Protein AF-A0A831TD73-F1 (afdb_monomer_lite)

Radius of gyration: 19.88 Å; chains: 1; bounding box: 50×30×45 Å

Secondary structure (DSSP, 8-state):
--HHHH-TTSTTTTTS-TT--HHHHHHHHTS-HHHHTSPPTTS-TT------SSHHHHHHHHHHHHHHHHHHHHHTT--EEEEE-SSS-HHHHHHHHHHHHTT---TTEEEEES---B-TT-PBPPTTSTT-HHHHHIIIIIHHH--

Foldseek 3Di:
DDCVVPCVPDPCVVVDDPPDPVVVVVVVVPDDPVVVQDDDPPDDPPDGDDDDPDVLSVLQVLLVVLLVQQVVCVVVVAAEEEAAELPPQSNQQNVLVSCVVVVHDNPSYHYDYNDWDDDPVRDGDDCPDPRTSNVSCCVRHVVSNPD

pLDDT: mean 94.42, std 3.85, range [71.25, 98.69]

Sequence (147 aa):
MNLMSTIRGSMLEGFFPAGWDLARIDALASRPPGDLLKREAWWHAEFEPIPCANVADFDTYMGHEIARAVQRTRAAGKPLVLILPVGPMGMYRWAVYFIKEWGLDCRHVHGFNMDEWSDAEGRTLPPTDSGAFQYAMEQAFYGPLGE

Structure (mmCIF, N/CA/C/O backbone):
data_AF-A0A831TD73-F1
#
_entry.id   AF-A0A831TD73-F1
#
loop_
_atom_site.group_PDB
_atom_site.id
_atom_site.type_symbol
_atom_site.label_atom_id
_atom_site.label_alt_id
_atom_site.label_comp_id
_atom_site.label_asym_id
_atom_site.label_entity_id
_atom_site.label_seq_id
_atom_site.pdbx_PDB_ins_code
_atom_site.Cartn_x
_atom_site.Cartn_y
_atom_site.Cartn_z
_atom_site.occupancy
_atom_site.B_iso_or_equiv
_atom_site.auth_seq_id
_atom_site.auth_comp_id
_atom_site.auth_asym_id
_atom_site.auth_atom_id
_atom_site.pdbx_PDB_model_num
ATOM 1 N N . MET A 1 1 ? 15.372 2.642 -26.462 1.00 79.06 1 MET A N 1
ATOM 2 C CA . MET A 1 1 ? 16.463 2.230 -25.556 1.00 79.06 1 MET A CA 1
ATOM 3 C C . MET A 1 1 ? 15.810 1.527 -24.381 1.00 79.06 1 MET A C 1
ATOM 5 O O . MET A 1 1 ? 14.879 2.095 -23.829 1.00 79.06 1 MET A O 1
ATOM 9 N N . ASN A 1 2 ? 16.210 0.297 -24.069 1.00 87.06 2 ASN A N 1
ATOM 10 C CA . ASN A 1 2 ? 15.717 -0.476 -22.921 1.00 87.06 2 ASN A CA 1
ATOM 11 C C . ASN A 1 2 ? 16.891 -1.111 -22.162 1.00 87.06 2 ASN A C 1
ATOM 13 O O . ASN A 1 2 ? 18.021 -1.093 -22.662 1.00 87.06 2 ASN A O 1
ATOM 17 N N . LEU A 1 3 ? 16.608 -1.698 -20.994 1.00 87.94 3 LEU A N 1
ATOM 18 C CA . LEU A 1 3 ? 17.607 -2.357 -20.146 1.00 87.94 3 LEU A CA 1
ATOM 19 C C . LEU A 1 3 ? 18.467 -3.345 -20.947 1.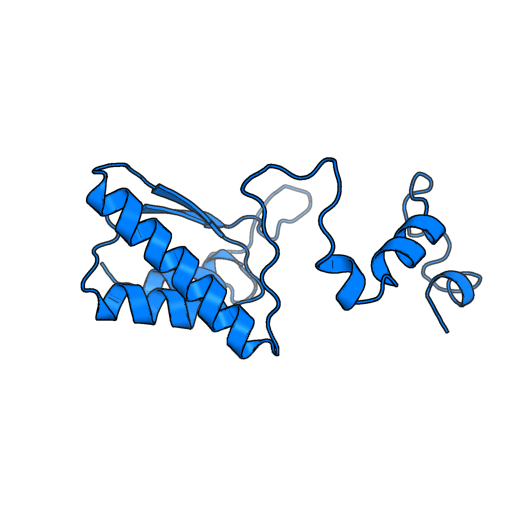00 87.94 3 LEU A C 1
ATOM 21 O O . LEU A 1 3 ? 19.693 -3.315 -20.858 1.00 87.94 3 LEU A O 1
ATOM 25 N N . MET A 1 4 ? 17.831 -4.166 -21.789 1.00 90.19 4 MET A N 1
ATOM 26 C CA . MET A 1 4 ? 18.511 -5.191 -22.588 1.00 90.19 4 MET A CA 1
ATOM 27 C C . MET A 1 4 ? 19.546 -4.606 -23.554 1.00 90.19 4 MET A C 1
ATOM 29 O O . MET A 1 4 ? 20.614 -5.184 -23.743 1.00 90.19 4 MET A O 1
ATOM 33 N N . SER A 1 5 ? 19.256 -3.443 -24.142 1.00 91.62 5 SER A N 1
ATOM 34 C CA . SER A 1 5 ? 20.169 -2.756 -25.062 1.00 91.62 5 SER A CA 1
ATOM 35 C C . SER A 1 5 ? 21.316 -2.008 -24.371 1.00 91.62 5 SER A C 1
ATOM 37 O O . SER A 1 5 ? 22.299 -1.688 -25.034 1.00 91.62 5 SER A O 1
ATOM 39 N N . THR A 1 6 ? 21.206 -1.717 -23.070 1.00 92.81 6 THR A N 1
ATOM 40 C CA . THR A 1 6 ? 22.146 -0.839 -22.346 1.00 92.81 6 THR A CA 1
ATOM 41 C C . THR A 1 6 ? 22.941 -1.531 -21.249 1.00 92.81 6 THR A C 1
ATOM 43 O O . THR A 1 6 ? 23.874 -0.935 -20.723 1.00 92.81 6 THR A O 1
ATOM 46 N N . ILE A 1 7 ? 22.578 -2.757 -20.861 1.00 93.12 7 ILE A N 1
ATOM 47 C CA . ILE A 1 7 ? 23.209 -3.432 -19.722 1.00 93.12 7 ILE A CA 1
ATOM 48 C C . ILE A 1 7 ? 24.677 -3.792 -19.982 1.00 93.12 7 ILE A C 1
ATOM 50 O O . ILE A 1 7 ? 25.500 -3.680 -19.074 1.00 93.12 7 ILE A O 1
ATOM 54 N N . ARG A 1 8 ? 25.022 -4.180 -21.215 1.00 92.50 8 ARG A N 1
ATOM 55 C CA . ARG A 1 8 ? 26.396 -4.533 -21.599 1.00 92.50 8 ARG A CA 1
ATOM 56 C C . ARG A 1 8 ? 27.300 -3.301 -21.508 1.00 92.50 8 ARG A C 1
ATOM 58 O O . ARG A 1 8 ? 27.008 -2.280 -22.124 1.00 92.50 8 ARG A O 1
ATOM 65 N N . GLY A 1 9 ? 28.407 -3.416 -20.782 1.00 93.12 9 GLY A N 1
ATOM 66 C CA . GLY A 1 9 ? 29.351 -2.333 -20.513 1.00 93.12 9 GLY A CA 1
ATOM 67 C C . GLY A 1 9 ? 28.900 -1.347 -19.430 1.00 93.12 9 GLY A C 1
ATOM 68 O O . GLY A 1 9 ? 29.598 -0.365 -19.190 1.00 93.12 9 GLY A O 1
ATOM 69 N N . SER A 1 10 ? 27.747 -1.570 -18.786 1.00 94.75 10 SER A N 1
ATOM 70 C CA . SER A 1 10 ? 27.259 -0.729 -17.685 1.00 94.75 10 SER A CA 1
ATOM 71 C C . SER A 1 10 ? 27.741 -1.233 -16.321 1.00 94.75 10 SER A C 1
ATOM 73 O O . SER A 1 10 ? 28.147 -2.382 -16.178 1.00 94.75 10 SER A O 1
ATOM 75 N N . MET A 1 11 ? 27.599 -0.410 -15.276 1.00 93.81 11 MET A N 1
ATOM 76 C CA . MET A 1 11 ? 27.838 -0.840 -13.886 1.00 93.81 11 MET A CA 1
ATOM 77 C C . MET A 1 11 ? 26.875 -1.939 -13.405 1.00 93.81 11 MET A C 1
ATOM 79 O O . MET A 1 11 ? 27.111 -2.538 -12.360 1.00 93.81 11 MET A O 1
ATOM 83 N N . LEU A 1 12 ? 25.786 -2.187 -14.139 1.00 92.56 12 LEU A N 1
ATOM 84 C CA . LEU A 1 12 ? 24.824 -3.247 -13.843 1.00 92.56 12 LEU A CA 1
ATOM 85 C C . LEU A 1 12 ? 25.157 -4.563 -14.565 1.00 92.56 12 LEU A C 1
ATOM 87 O O . LEU A 1 12 ? 24.449 -5.554 -14.379 1.00 92.56 12 LEU A O 1
ATOM 91 N N . GLU A 1 13 ? 26.207 -4.605 -15.394 1.00 92.81 13 GLU A N 1
ATOM 92 C CA . GLU A 1 13 ? 26.648 -5.850 -16.023 1.00 92.81 13 GLU A CA 1
ATOM 93 C C . GLU A 1 13 ? 27.093 -6.849 -14.943 1.00 92.81 13 GLU A C 1
ATOM 95 O O . GLU A 1 13 ? 28.011 -6.588 -14.171 1.00 92.81 13 GLU A O 1
ATOM 100 N N . GLY A 1 14 ? 26.399 -7.987 -14.850 1.00 91.56 14 GLY A N 1
ATOM 101 C CA . GLY A 1 14 ? 26.635 -8.994 -13.809 1.00 91.56 14 GLY A CA 1
ATOM 102 C C . GLY A 1 14 ? 26.020 -8.682 -12.437 1.00 91.56 14 GLY A C 1
ATOM 103 O O . GLY A 1 14 ? 26.201 -9.474 -11.518 1.00 91.56 14 GLY A O 1
ATOM 104 N N . PHE A 1 15 ? 25.278 -7.576 -12.289 1.00 93.50 15 PHE A N 1
ATOM 105 C CA . PHE A 1 15 ? 24.592 -7.234 -11.035 1.00 93.50 15 PHE A CA 1
ATOM 106 C C . PHE A 1 15 ? 23.365 -8.119 -10.771 1.00 93.50 15 PHE A C 1
ATOM 108 O O . PHE A 1 15 ? 23.140 -8.560 -9.645 1.00 93.50 15 PHE A O 1
ATOM 115 N N . PHE A 1 16 ? 22.553 -8.373 -11.801 1.00 91.94 16 PHE A N 1
ATOM 116 C CA . PHE A 1 16 ? 21.328 -9.159 -11.647 1.00 91.94 16 PHE A CA 1
ATOM 117 C C . PHE A 1 16 ? 21.636 -10.652 -11.453 1.00 91.94 16 PHE A C 1
ATOM 119 O O . PHE A 1 16 ? 22.581 -11.163 -12.062 1.00 91.94 16 PHE A O 1
ATOM 126 N N . PRO A 1 17 ? 20.824 -11.382 -10.663 1.00 94.44 17 PRO A N 1
ATOM 127 C CA . PRO A 1 17 ? 21.013 -12.814 -10.466 1.00 94.44 17 PRO A CA 1
ATOM 128 C C . PRO A 1 17 ? 21.051 -13.579 -11.793 1.00 94.44 17 PRO A C 1
ATOM 130 O O . PRO A 1 17 ? 20.164 -13.428 -12.630 1.00 94.44 17 PRO A O 1
ATOM 133 N N . ALA A 1 18 ? 22.033 -14.469 -11.957 1.00 90.62 18 ALA A N 1
ATOM 134 C CA . ALA A 1 18 ? 22.224 -15.228 -13.199 1.00 90.62 18 ALA A CA 1
ATOM 135 C C . ALA A 1 18 ? 21.017 -16.106 -13.593 1.00 90.62 18 ALA A C 1
ATOM 137 O O . ALA A 1 18 ? 20.860 -16.450 -14.759 1.00 90.62 18 ALA A O 1
ATOM 138 N N . GLY A 1 19 ? 20.161 -16.470 -12.630 1.00 94.50 19 GLY A N 1
ATOM 139 C CA . GLY A 1 19 ? 18.932 -17.231 -12.878 1.00 94.50 19 GLY A CA 1
ATOM 140 C C . GLY A 1 19 ? 17.759 -16.401 -13.411 1.00 94.50 19 GLY A C 1
ATOM 141 O O . GLY A 1 19 ? 16.701 -16.965 -13.681 1.00 94.50 19 GLY A O 1
ATOM 142 N N . TRP A 1 20 ? 17.896 -15.078 -13.525 1.00 94.25 20 TRP A N 1
ATOM 143 C CA . TRP A 1 20 ? 16.829 -14.214 -14.023 1.00 94.25 20 TRP A CA 1
ATOM 144 C C . TRP A 1 20 ? 16.843 -14.131 -15.547 1.00 94.25 20 TRP A C 1
ATOM 146 O O . TRP A 1 20 ? 17.837 -13.754 -16.165 1.00 94.25 20 TRP A O 1
ATOM 156 N N . ASP A 1 21 ? 15.691 -14.402 -16.153 1.00 95.00 21 ASP A N 1
ATOM 157 C CA . ASP A 1 21 ? 15.460 -14.153 -17.573 1.00 95.00 21 ASP A CA 1
ATOM 158 C C . ASP A 1 21 ? 15.035 -12.691 -17.776 1.00 95.00 21 ASP A C 1
ATOM 160 O O . ASP A 1 21 ? 13.848 -12.351 -17.780 1.00 95.00 21 ASP A O 1
ATOM 164 N N . LEU A 1 22 ? 16.029 -11.807 -17.904 1.00 92.81 22 LEU A N 1
ATOM 165 C CA . LEU A 1 22 ? 15.802 -10.369 -18.075 1.00 92.81 22 LEU A CA 1
ATOM 166 C C . LEU A 1 22 ? 15.010 -10.049 -19.351 1.00 92.81 22 LEU A C 1
ATOM 168 O O . LEU A 1 22 ? 14.210 -9.117 -19.347 1.00 92.81 22 LEU A O 1
ATOM 172 N N . ALA A 1 23 ? 15.181 -10.838 -20.417 1.00 92.25 23 ALA A N 1
ATOM 173 C CA . ALA A 1 23 ? 14.439 -10.648 -21.661 1.00 92.25 23 ALA A CA 1
ATOM 174 C C . ALA A 1 23 ? 12.949 -10.963 -21.471 1.00 92.25 23 ALA A C 1
ATOM 176 O O . ALA A 1 23 ? 12.087 -10.221 -21.942 1.00 92.25 23 ALA A O 1
ATOM 177 N N . ARG A 1 24 ? 12.630 -12.033 -20.736 1.00 93.94 24 ARG A N 1
ATOM 178 C CA . ARG A 1 24 ? 11.246 -12.370 -20.386 1.00 93.94 24 ARG A CA 1
ATOM 179 C C . ARG A 1 24 ? 10.614 -11.339 -19.457 1.00 93.94 24 ARG A C 1
ATOM 181 O O . ARG A 1 24 ? 9.442 -11.016 -19.641 1.00 93.94 24 ARG A O 1
ATOM 188 N N . ILE A 1 25 ? 11.359 -10.818 -18.483 1.00 93.00 25 ILE A N 1
ATOM 189 C CA . ILE A 1 25 ? 10.880 -9.744 -17.598 1.00 93.00 25 ILE A CA 1
ATOM 190 C C . ILE A 1 25 ? 10.580 -8.476 -18.413 1.00 93.00 25 ILE A C 1
ATOM 192 O O . ILE A 1 25 ? 9.491 -7.924 -18.275 1.00 93.00 25 ILE A O 1
ATOM 196 N N . ASP A 1 26 ? 11.488 -8.060 -19.305 1.00 91.62 26 ASP A N 1
ATOM 197 C CA . ASP A 1 26 ? 11.299 -6.901 -20.197 1.00 91.62 26 ASP A CA 1
ATOM 198 C C . ASP A 1 26 ? 10.059 -7.078 -21.088 1.00 91.62 26 ASP A C 1
ATOM 200 O O . ASP A 1 26 ? 9.237 -6.167 -21.203 1.00 91.62 26 ASP A O 1
ATOM 204 N N . ALA A 1 27 ? 9.854 -8.278 -21.642 1.00 91.56 27 ALA A N 1
ATOM 205 C CA . ALA A 1 27 ? 8.674 -8.598 -22.443 1.00 91.56 27 ALA A CA 1
ATOM 206 C C . ALA A 1 27 ? 7.362 -8.522 -21.640 1.00 91.56 27 ALA A C 1
ATOM 208 O O . ALA A 1 27 ? 6.353 -8.040 -22.156 1.00 91.56 27 ALA A O 1
ATOM 209 N N . LEU A 1 28 ? 7.360 -8.972 -20.378 1.00 89.88 28 LEU A N 1
ATOM 210 C CA . LEU A 1 28 ? 6.194 -8.873 -19.494 1.00 89.88 28 LEU A CA 1
ATOM 211 C C . LEU A 1 28 ? 5.893 -7.420 -19.112 1.00 89.88 28 LEU A C 1
ATOM 213 O O . LEU A 1 28 ? 4.738 -7.001 -19.184 1.00 89.88 28 LEU A O 1
ATOM 217 N N . ALA A 1 29 ? 6.923 -6.653 -18.750 1.00 89.94 29 ALA A N 1
ATOM 218 C CA . ALA A 1 29 ? 6.799 -5.242 -18.387 1.00 89.94 29 ALA A CA 1
ATOM 219 C C . ALA A 1 29 ? 6.385 -4.356 -19.576 1.00 89.94 29 ALA A C 1
ATOM 221 O O . ALA A 1 29 ? 5.771 -3.311 -19.380 1.00 89.94 29 ALA A O 1
ATOM 222 N N . SER A 1 30 ? 6.679 -4.789 -20.805 1.00 90.12 30 SER A N 1
ATOM 223 C CA . SER A 1 30 ? 6.347 -4.071 -22.041 1.00 90.12 30 SER A CA 1
ATOM 224 C C . SER A 1 30 ? 4.961 -4.407 -22.609 1.00 90.12 30 SER A C 1
ATOM 226 O O . SER A 1 30 ? 4.628 -3.947 -23.705 1.00 90.12 30 SER A O 1
ATOM 228 N N . ARG A 1 31 ? 4.141 -5.214 -21.916 1.00 90.25 31 ARG A N 1
ATOM 229 C CA . ARG A 1 31 ? 2.779 -5.532 -22.380 1.00 90.25 31 ARG A CA 1
ATOM 230 C C . ARG A 1 31 ? 1.940 -4.248 -22.493 1.00 90.25 31 ARG A C 1
ATOM 232 O O . ARG A 1 31 ? 1.955 -3.432 -21.570 1.00 90.25 31 ARG A O 1
ATOM 239 N N . PRO A 1 32 ? 1.164 -4.065 -23.580 1.00 90.94 32 PRO A N 1
ATOM 240 C CA . PRO A 1 32 ? 0.252 -2.934 -23.700 1.00 90.94 32 PRO A CA 1
ATOM 241 C C . PRO A 1 32 ? -0.715 -2.876 -22.507 1.00 90.94 32 PRO A C 1
ATOM 243 O O . PRO A 1 32 ? -1.273 -3.915 -22.148 1.00 90.94 32 PRO A O 1
ATOM 246 N N . PRO A 1 33 ? -1.007 -1.694 -21.933 1.00 85.88 33 PRO A N 1
ATOM 247 C CA . PRO A 1 33 ? -1.923 -1.585 -20.795 1.00 85.88 33 PRO A CA 1
ATOM 248 C C . PRO A 1 33 ? -3.295 -2.231 -21.038 1.00 85.88 33 PRO A C 1
ATOM 250 O O . PRO A 1 33 ? -3.849 -2.868 -20.147 1.00 85.88 33 PRO A O 1
ATOM 253 N N . GLY A 1 34 ? -3.820 -2.145 -22.266 1.00 86.00 34 GLY A N 1
ATOM 254 C CA . GLY A 1 34 ? -5.089 -2.782 -22.640 1.00 86.00 34 GLY A CA 1
ATOM 255 C C . GLY A 1 34 ? -5.063 -4.315 -22.593 1.00 86.00 34 GLY A C 1
ATOM 256 O O . GLY A 1 34 ? -6.107 -4.935 -22.407 1.00 86.00 34 GLY A O 1
ATOM 257 N N . ASP A 1 35 ? -3.888 -4.937 -22.710 1.00 90.25 35 ASP A N 1
ATOM 258 C CA . ASP A 1 35 ? -3.736 -6.388 -22.579 1.00 90.25 35 ASP A CA 1
ATOM 259 C C . ASP A 1 35 ? -3.708 -6.843 -21.119 1.00 90.25 35 ASP A C 1
ATOM 261 O O . ASP A 1 35 ? -3.960 -8.016 -20.858 1.00 90.25 35 ASP A O 1
ATOM 265 N N . LEU A 1 36 ? -3.424 -5.942 -20.172 1.00 87.88 36 LEU A N 1
ATOM 266 C CA . LEU A 1 36 ? -3.417 -6.250 -18.737 1.00 87.88 36 LEU A CA 1
ATOM 267 C C . LEU A 1 36 ? -4.830 -6.413 -18.167 1.00 87.88 36 LEU A C 1
ATOM 269 O O . LEU A 1 36 ? -5.001 -7.022 -17.117 1.00 87.88 36 LEU A O 1
ATOM 273 N N . LEU A 1 37 ? -5.843 -5.896 -18.866 1.00 90.75 37 LEU A N 1
ATOM 274 C CA . LEU A 1 37 ? -7.253 -6.065 -18.505 1.00 90.75 37 LEU A CA 1
ATOM 275 C C . LEU A 1 37 ? -7.864 -7.338 -19.102 1.00 90.75 37 LEU A C 1
ATOM 277 O O . LEU A 1 37 ? -8.978 -7.722 -18.747 1.00 90.75 37 LEU A O 1
ATOM 281 N N . LYS A 1 38 ? -7.156 -8.005 -20.023 1.00 92.12 38 LYS A N 1
ATOM 282 C CA . LYS A 1 38 ? -7.625 -9.255 -20.619 1.00 92.12 38 LYS A CA 1
ATOM 283 C C . LYS A 1 38 ? -7.459 -10.375 -19.607 1.00 92.12 38 LYS A C 1
ATOM 285 O O . LYS A 1 38 ? -6.353 -10.671 -19.165 1.00 92.12 38 LYS A O 1
ATOM 290 N N . ARG A 1 39 ? -8.576 -11.017 -19.276 1.00 92.88 39 ARG A N 1
ATOM 291 C CA . ARG A 1 39 ? -8.594 -12.144 -18.353 1.00 92.88 39 ARG A CA 1
ATOM 292 C C . ARG A 1 39 ? -7.787 -13.312 -18.905 1.00 92.88 39 ARG A C 1
ATOM 294 O O . ARG A 1 39 ? -8.057 -13.793 -20.003 1.00 92.88 39 ARG A O 1
ATOM 301 N N . GLU A 1 40 ? -6.861 -13.812 -18.098 1.00 91.69 40 GLU A N 1
ATOM 302 C CA . GLU A 1 40 ? -6.147 -15.044 -18.407 1.00 91.69 40 GLU A CA 1
ATOM 303 C C . GLU A 1 40 ? -6.929 -16.263 -17.891 1.00 91.69 40 GLU A C 1
ATOM 305 O O . GLU A 1 40 ? -7.606 -16.209 -16.860 1.00 91.69 40 GLU A O 1
ATOM 310 N N . ALA A 1 41 ? -6.812 -17.397 -18.587 1.00 94.69 41 ALA A N 1
ATOM 311 C CA . ALA A 1 41 ? -7.563 -18.618 -18.270 1.00 94.69 41 ALA A CA 1
ATOM 312 C C . ALA A 1 41 ? -7.276 -19.187 -16.865 1.00 94.69 41 ALA A C 1
ATOM 314 O O . ALA A 1 41 ? -8.087 -19.929 -16.320 1.00 94.69 41 ALA A O 1
ATOM 315 N N . TRP A 1 42 ? -6.127 -18.840 -16.284 1.00 95.00 42 TRP A N 1
ATOM 316 C CA . TRP A 1 42 ? -5.671 -19.300 -14.972 1.00 95.00 42 TRP A CA 1
ATOM 317 C C . TRP A 1 42 ? -6.035 -18.348 -13.821 1.00 95.00 42 TRP A C 1
ATOM 319 O O . TRP A 1 42 ? -5.726 -18.647 -12.669 1.00 95.00 42 TRP A O 1
ATOM 329 N N . TRP A 1 43 ? -6.672 -17.203 -14.093 1.00 95.12 43 TRP A N 1
ATOM 330 C CA . TRP A 1 43 ? -7.081 -16.270 -13.039 1.00 95.12 43 TRP A CA 1
ATOM 331 C C . TRP A 1 43 ? -8.187 -16.857 -12.163 1.00 95.12 43 TRP A C 1
ATOM 333 O O . TRP A 1 43 ? -9.106 -17.518 -12.654 1.00 95.12 43 TRP A O 1
ATOM 343 N N . HIS A 1 44 ? -8.147 -16.541 -10.866 1.00 96.81 44 HIS A N 1
ATOM 344 C CA . HIS A 1 44 ? -9.240 -16.847 -9.944 1.00 96.81 44 HIS A CA 1
ATOM 345 C C . HIS A 1 44 ? -10.546 -16.204 -10.429 1.00 96.81 44 HIS A C 1
ATOM 347 O O . HIS A 1 44 ? -10.518 -15.085 -10.946 1.00 96.81 44 HIS A O 1
ATOM 353 N N . ALA A 1 45 ? -11.687 -16.891 -10.293 1.00 95.31 45 ALA A N 1
ATOM 354 C CA . ALA A 1 45 ? -12.983 -16.437 -10.821 1.00 95.31 45 ALA A CA 1
ATOM 355 C C . ALA A 1 45 ? -13.346 -15.012 -10.369 1.00 95.31 45 ALA A C 1
ATOM 357 O O . ALA A 1 45 ? -13.840 -14.223 -11.165 1.00 95.31 45 ALA A O 1
ATOM 358 N N . GLU A 1 46 ? -13.011 -14.680 -9.123 1.00 93.38 46 GLU A N 1
ATOM 359 C CA . GLU A 1 46 ? -13.297 -13.382 -8.497 1.00 93.38 46 GLU A CA 1
ATOM 360 C C . GLU A 1 46 ? -12.176 -12.345 -8.668 1.00 93.38 46 GLU A C 1
ATOM 362 O O . GLU A 1 46 ? -12.279 -11.238 -8.154 1.00 93.38 46 GLU A O 1
ATOM 367 N N . PHE A 1 47 ? -11.078 -12.690 -9.346 1.00 94.25 47 PHE A N 1
ATOM 368 C CA . PHE A 1 47 ? -10.019 -11.724 -9.619 1.00 94.25 47 PHE A CA 1
ATOM 369 C C . PHE A 1 47 ? -10.401 -10.839 -10.807 1.00 94.25 47 PHE A C 1
ATOM 371 O O . PHE A 1 47 ? -10.625 -11.343 -11.915 1.00 94.25 47 PHE A O 1
ATOM 378 N N . GLU A 1 48 ? -10.415 -9.529 -10.571 1.00 91.19 48 GLU A N 1
ATOM 379 C CA . GLU A 1 48 ? -10.699 -8.498 -11.563 1.00 91.19 48 GLU A CA 1
ATOM 380 C C . GLU A 1 48 ? -9.711 -7.327 -11.408 1.00 91.19 48 GLU A C 1
ATOM 382 O O . GLU A 1 48 ? -9.614 -6.747 -10.323 1.00 91.19 48 GLU A O 1
ATOM 387 N N . PRO A 1 49 ? -8.959 -6.963 -12.462 1.00 92.06 49 PRO A N 1
ATOM 388 C CA . PRO A 1 49 ? -8.120 -5.774 -12.440 1.00 92.06 49 PRO A CA 1
ATOM 389 C C . PRO A 1 49 ? -8.970 -4.512 -12.624 1.00 92.06 49 PRO A C 1
ATOM 391 O O . PRO A 1 49 ? -9.719 -4.394 -13.593 1.00 92.06 49 PRO A O 1
ATOM 394 N N . ILE A 1 50 ? -8.798 -3.533 -11.734 1.00 91.75 50 ILE A N 1
ATOM 395 C CA . ILE A 1 50 ? -9.478 -2.235 -11.819 1.00 91.75 50 ILE A CA 1
ATOM 396 C C . ILE A 1 50 ? -8.490 -1.189 -12.360 1.00 91.75 50 ILE A C 1
ATOM 398 O O . ILE A 1 50 ? -7.536 -0.835 -11.659 1.00 91.75 50 ILE A O 1
ATOM 402 N N . PRO A 1 51 ? -8.675 -0.679 -13.593 1.00 91.69 51 PRO A N 1
ATOM 403 C CA . PRO A 1 51 ? -7.813 0.363 -14.134 1.00 91.69 51 PRO A CA 1
ATOM 404 C C . PRO A 1 51 ? -8.068 1.700 -13.431 1.00 91.69 51 PRO A C 1
ATOM 406 O O . PRO A 1 51 ? -9.209 2.119 -13.251 1.00 91.69 51 PRO A O 1
ATOM 409 N N . CYS A 1 52 ? -6.987 2.395 -13.088 1.00 93.56 52 CYS A N 1
ATOM 410 C CA . CYS A 1 52 ? -7.021 3.751 -12.544 1.00 93.56 52 CYS A CA 1
ATOM 411 C C . CYS A 1 52 ? -6.486 4.715 -13.608 1.00 93.56 52 CYS A C 1
ATOM 413 O O . CYS A 1 52 ? -5.451 4.432 -14.214 1.00 93.56 52 CYS A O 1
ATOM 415 N N . ALA A 1 53 ? -7.164 5.841 -13.857 1.00 93.94 53 ALA A N 1
ATOM 416 C CA . ALA A 1 53 ? -6.722 6.769 -14.902 1.00 93.94 53 ALA A CA 1
ATOM 417 C C . ALA A 1 53 ? -5.463 7.542 -14.484 1.00 93.94 53 ALA A C 1
ATOM 419 O O . ALA A 1 53 ? -4.678 7.971 -15.329 1.00 93.94 53 ALA A O 1
ATOM 420 N N . ASN A 1 54 ? -5.272 7.726 -13.178 1.00 95.19 54 ASN A N 1
ATOM 421 C CA . ASN A 1 54 ? -4.121 8.398 -12.594 1.00 95.19 54 ASN A CA 1
ATOM 422 C C . ASN A 1 54 ? -3.849 7.885 -11.163 1.00 95.19 54 ASN A C 1
ATOM 424 O O . ASN A 1 54 ? -4.608 7.087 -10.612 1.00 95.19 54 ASN A O 1
ATOM 428 N N . VAL A 1 55 ? -2.755 8.356 -10.558 1.00 95.12 55 VAL A N 1
ATOM 429 C CA . VAL A 1 55 ? -2.346 7.965 -9.196 1.00 95.12 55 VAL A CA 1
ATOM 430 C C . VAL A 1 55 ? -3.366 8.393 -8.137 1.00 95.12 55 VAL A C 1
ATOM 432 O O . VAL A 1 55 ? -3.596 7.649 -7.192 1.00 95.12 55 VAL A O 1
ATOM 435 N N . ALA A 1 56 ? -4.027 9.543 -8.301 1.00 96.69 56 ALA A N 1
ATOM 436 C CA . ALA A 1 56 ? -5.032 9.996 -7.343 1.00 96.69 56 ALA A CA 1
ATOM 437 C C . ALA A 1 56 ? -6.279 9.095 -7.348 1.00 96.69 56 ALA A C 1
ATOM 439 O O . ALA A 1 56 ? -6.840 8.836 -6.281 1.00 96.69 56 ALA A O 1
ATOM 440 N N . ASP A 1 57 ? -6.684 8.574 -8.512 1.00 97.00 57 ASP A N 1
ATOM 441 C CA . ASP A 1 57 ? -7.747 7.565 -8.605 1.00 97.00 57 ASP A CA 1
ATOM 442 C C . ASP A 1 57 ? -7.335 6.285 -7.870 1.00 97.00 57 ASP A C 1
ATOM 444 O O . ASP A 1 57 ? -8.095 5.788 -7.042 1.00 97.00 57 ASP A O 1
ATOM 448 N N . PHE A 1 58 ? -6.108 5.800 -8.108 1.00 96.00 58 PHE A N 1
ATOM 449 C CA . PHE A 1 58 ? -5.565 4.627 -7.416 1.00 96.00 58 PHE A CA 1
ATOM 450 C C . PHE A 1 58 ? -5.568 4.813 -5.896 1.00 96.00 58 PHE A C 1
ATOM 452 O O . PHE A 1 58 ? -6.092 3.965 -5.174 1.00 96.00 58 PHE A O 1
ATOM 459 N N . ASP A 1 59 ? -5.043 5.941 -5.412 1.00 97.56 59 ASP A N 1
ATOM 460 C CA . ASP A 1 59 ? -5.008 6.266 -3.988 1.00 97.56 59 ASP A CA 1
ATOM 461 C C . ASP A 1 59 ? -6.424 6.269 -3.391 1.00 97.56 59 ASP A C 1
ATOM 463 O O . ASP A 1 59 ? -6.655 5.756 -2.295 1.00 97.56 59 ASP A O 1
ATOM 467 N N . THR A 1 60 ? -7.394 6.820 -4.119 1.00 97.81 60 THR A N 1
ATOM 468 C CA . THR A 1 60 ? -8.783 6.912 -3.656 1.00 97.81 60 THR A CA 1
ATOM 469 C C . THR A 1 60 ? -9.440 5.537 -3.605 1.00 97.81 60 THR A C 1
ATOM 471 O O . THR A 1 60 ? -10.055 5.189 -2.597 1.00 97.81 60 THR A O 1
ATOM 474 N N . TYR A 1 61 ? -9.297 4.742 -4.667 1.00 97.56 61 TYR A N 1
ATOM 475 C CA . TYR A 1 61 ? -9.917 3.421 -4.779 1.00 97.56 61 TYR A CA 1
ATOM 476 C C . TYR A 1 61 ? -9.312 2.451 -3.767 1.00 97.56 61 TYR A C 1
ATOM 478 O O . TYR A 1 61 ? -10.046 1.782 -3.044 1.00 97.56 61 TYR A O 1
ATOM 486 N N . MET A 1 62 ? -7.985 2.428 -3.636 1.00 97.00 62 MET A N 1
ATOM 487 C CA . MET A 1 62 ? -7.318 1.570 -2.661 1.00 97.00 62 MET A CA 1
ATOM 488 C C . MET A 1 62 ? -7.639 1.990 -1.221 1.00 97.00 62 MET A C 1
ATOM 490 O O . MET A 1 62 ? -7.947 1.143 -0.383 1.00 97.00 62 MET A O 1
ATOM 494 N N . GLY A 1 63 ? -7.647 3.296 -0.929 1.00 97.62 63 GLY A N 1
ATOM 495 C CA . GLY A 1 63 ? -8.049 3.800 0.384 1.00 97.62 63 GLY A CA 1
ATOM 496 C C . GLY A 1 63 ? -9.497 3.441 0.735 1.00 97.62 63 GLY A C 1
ATOM 497 O O . GLY A 1 63 ? -9.777 3.033 1.866 1.00 97.62 63 GLY A O 1
ATOM 498 N N . HIS A 1 64 ? -10.407 3.523 -0.242 1.00 98.19 64 HIS A N 1
ATOM 499 C CA . HIS A 1 64 ? -11.782 3.048 -0.101 1.00 98.19 64 HIS A CA 1
ATOM 500 C C . HIS A 1 64 ? -11.837 1.547 0.211 1.00 98.19 64 HIS A C 1
ATOM 502 O O . HIS A 1 64 ? -12.528 1.160 1.150 1.00 98.19 64 HIS A O 1
ATOM 508 N N . GLU A 1 65 ? -11.102 0.700 -0.514 1.00 97.31 65 GLU A N 1
ATOM 509 C CA . GLU A 1 65 ? -11.122 -0.749 -0.276 1.00 97.31 65 GLU A CA 1
ATOM 510 C C . GLU A 1 65 ? -10.552 -1.136 1.096 1.00 97.31 65 GLU A C 1
ATOM 512 O O . GLU A 1 65 ? -11.123 -2.002 1.765 1.00 97.31 65 GLU A O 1
ATOM 517 N N . ILE A 1 66 ? -9.515 -0.443 1.584 1.00 97.81 66 ILE A N 1
ATOM 518 C CA . ILE A 1 66 ? -9.018 -0.611 2.961 1.00 97.81 66 ILE A CA 1
ATOM 519 C C . ILE A 1 66 ? -10.134 -0.288 3.968 1.00 97.81 66 ILE A C 1
ATOM 521 O O . ILE A 1 66 ? -10.461 -1.114 4.825 1.00 97.81 66 ILE A O 1
ATOM 525 N N . ALA A 1 67 ? -10.770 0.882 3.850 1.00 98.38 67 ALA A N 1
ATOM 526 C CA . ALA A 1 67 ? -11.856 1.285 4.747 1.00 98.38 67 ALA A CA 1
ATOM 527 C C . ALA A 1 67 ? -13.065 0.336 4.658 1.00 98.38 67 ALA A C 1
ATOM 529 O O . ALA A 1 67 ? -13.693 -0.008 5.665 1.00 98.38 67 ALA A O 1
ATOM 530 N N . ARG A 1 68 ? -13.385 -0.145 3.453 1.00 98.31 68 ARG A N 1
ATOM 531 C CA . ARG A 1 68 ? -14.485 -1.077 3.211 1.00 98.31 68 ARG A CA 1
ATOM 532 C C . ARG A 1 68 ? -14.195 -2.450 3.812 1.00 98.31 68 ARG A C 1
ATOM 534 O O . ARG A 1 68 ? -15.119 -3.067 4.345 1.00 98.31 68 ARG A O 1
ATOM 541 N N . ALA A 1 69 ? -12.946 -2.914 3.789 1.00 98.19 69 ALA A N 1
ATOM 542 C CA . ALA A 1 69 ? -12.535 -4.129 4.486 1.00 98.19 69 ALA A CA 1
ATOM 543 C C . ALA A 1 69 ? -12.759 -3.996 6.000 1.00 98.19 69 ALA A C 1
ATOM 545 O O . ALA A 1 69 ? -13.397 -4.870 6.588 1.00 98.19 69 ALA A O 1
ATOM 546 N N . VAL A 1 70 ? -12.342 -2.876 6.607 1.00 98.25 70 VAL A N 1
ATOM 547 C CA . VAL A 1 70 ? -12.592 -2.567 8.031 1.00 98.25 70 VAL A CA 1
ATOM 548 C C . VAL A 1 70 ? -14.089 -2.602 8.349 1.00 98.25 70 VAL A C 1
ATOM 550 O O . VAL A 1 70 ? -14.511 -3.245 9.313 1.00 98.25 70 VAL A O 1
ATOM 553 N N . GLN A 1 71 ? -14.911 -1.961 7.516 1.00 98.38 71 GLN A N 1
ATOM 554 C CA . GLN A 1 71 ? -16.360 -1.908 7.695 1.00 98.38 71 GLN A CA 1
ATOM 555 C C . GLN A 1 71 ? -17.021 -3.290 7.605 1.00 98.38 71 GLN A C 1
ATOM 557 O O . GLN A 1 71 ? -17.855 -3.641 8.442 1.00 98.38 71 GLN A O 1
ATOM 562 N N . ARG A 1 72 ? -16.671 -4.079 6.582 1.00 98.25 72 ARG A N 1
ATOM 563 C CA . ARG A 1 72 ? -17.276 -5.396 6.333 1.00 98.25 72 ARG A CA 1
ATOM 564 C C . ARG A 1 72 ? -16.920 -6.394 7.430 1.00 98.25 72 ARG A C 1
ATOM 566 O O . ARG A 1 72 ? -17.794 -7.139 7.865 1.00 98.25 72 ARG A O 1
ATOM 573 N N . THR A 1 73 ? -15.674 -6.407 7.901 1.00 98.25 73 THR A N 1
ATOM 574 C CA . THR A 1 73 ? -15.254 -7.315 8.983 1.00 98.25 73 THR A CA 1
ATOM 575 C C . THR A 1 73 ? -15.888 -6.946 10.314 1.00 98.25 73 THR A C 1
ATOM 577 O O . THR A 1 73 ? -16.365 -7.838 11.016 1.00 98.25 73 THR A O 1
ATOM 580 N N . ARG A 1 74 ? -16.015 -5.644 10.604 1.00 97.25 74 ARG A N 1
ATOM 581 C CA . ARG A 1 74 ? -16.766 -5.141 11.760 1.00 97.25 74 ARG A CA 1
ATOM 582 C C . ARG A 1 74 ? -18.213 -5.624 11.733 1.00 97.25 74 ARG A C 1
ATOM 584 O O . ARG A 1 74 ? -18.687 -6.196 12.708 1.00 97.25 74 ARG A O 1
ATOM 591 N N . ALA A 1 75 ? -18.904 -5.425 10.608 1.00 97.62 75 ALA A N 1
ATOM 592 C CA . ALA A 1 75 ? -20.292 -5.853 10.436 1.00 97.62 75 ALA A CA 1
ATOM 593 C C . ALA A 1 75 ? -20.453 -7.379 10.558 1.00 97.62 75 ALA A C 1
ATOM 595 O O . ALA A 1 75 ? -21.472 -7.857 11.047 1.00 97.62 75 ALA A O 1
ATOM 596 N N . ALA A 1 76 ? -19.434 -8.140 10.156 1.00 98.06 76 ALA A N 1
ATOM 597 C CA . ALA A 1 76 ? -19.391 -9.589 10.313 1.00 98.06 76 ALA A CA 1
ATOM 598 C C . ALA A 1 76 ? -18.960 -10.058 11.719 1.00 98.06 76 ALA A C 1
ATOM 600 O O . ALA A 1 76 ? -18.914 -11.266 11.949 1.00 98.06 76 ALA A O 1
ATOM 601 N N . GLY A 1 77 ? -18.610 -9.148 12.637 1.00 97.69 77 GLY A N 1
ATOM 602 C CA . GLY A 1 77 ? -18.120 -9.482 13.977 1.00 97.69 77 GLY A CA 1
ATOM 603 C C . GLY A 1 77 ? -16.786 -10.237 13.979 1.00 97.69 77 GLY A C 1
ATOM 604 O O . GLY A 1 77 ? -16.561 -11.070 14.855 1.00 97.69 77 GLY A O 1
ATOM 605 N N . LYS A 1 78 ? -15.921 -10.002 12.983 1.00 98.00 78 LYS A N 1
ATOM 606 C CA . LYS A 1 78 ? -14.638 -10.703 12.818 1.00 98.00 78 LYS A CA 1
ATOM 607 C C . LYS A 1 78 ? -13.449 -9.764 13.035 1.00 98.00 78 LYS A C 1
ATOM 609 O O . LYS A 1 78 ? -13.521 -8.613 12.604 1.00 98.00 78 LYS A O 1
ATOM 614 N N . PRO A 1 79 ? -12.339 -10.250 13.622 1.00 98.06 79 PRO A N 1
ATOM 615 C CA . PRO A 1 79 ? -11.085 -9.509 13.603 1.00 98.06 79 PRO A CA 1
ATOM 616 C C . PRO A 1 79 ? -10.574 -9.364 12.164 1.00 98.06 79 PRO A C 1
ATOM 618 O O . PRO A 1 79 ? -10.839 -10.213 11.306 1.00 98.06 79 PRO A O 1
ATOM 621 N N . LEU A 1 80 ? -9.828 -8.294 11.909 1.00 98.31 80 LEU A N 1
ATOM 622 C CA . LEU A 1 80 ? -9.178 -8.022 10.633 1.00 98.31 80 LEU A CA 1
ATOM 623 C C . LEU A 1 80 ? -7.675 -7.872 10.851 1.00 98.31 80 LEU A C 1
ATOM 625 O O . LEU A 1 80 ? -7.249 -7.095 11.696 1.00 98.31 80 LEU A O 1
ATOM 629 N N . VAL A 1 81 ? -6.881 -8.581 10.054 1.00 98.19 81 VAL A N 1
ATOM 630 C CA . VAL A 1 81 ? -5.433 -8.378 9.967 1.00 98.19 81 VAL A CA 1
ATOM 631 C C . VAL A 1 81 ? -5.125 -7.725 8.625 1.00 98.19 81 VAL A C 1
ATOM 633 O O . VAL A 1 81 ? -5.569 -8.221 7.590 1.00 98.19 81 VAL A O 1
ATOM 636 N N . LEU A 1 82 ? -4.382 -6.621 8.644 1.00 97.00 82 LEU A N 1
ATOM 637 C CA . LEU A 1 82 ? -3.924 -5.910 7.454 1.00 97.00 82 LEU A CA 1
ATOM 638 C C . LEU A 1 82 ? -2.398 -5.936 7.390 1.00 97.00 82 LEU A C 1
ATOM 640 O O . LEU 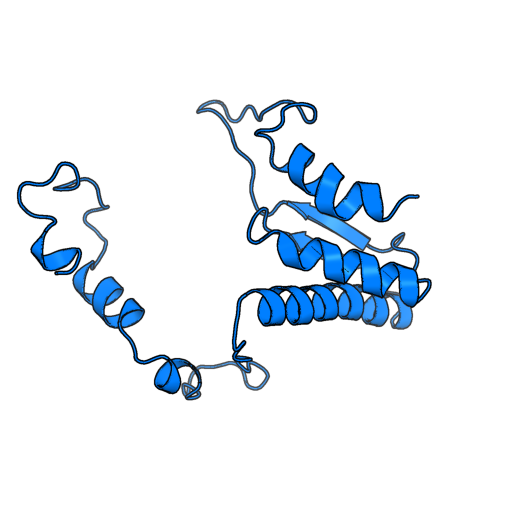A 1 82 ? -1.736 -5.599 8.367 1.00 97.00 82 LEU A O 1
ATOM 644 N N . ILE A 1 83 ? -1.858 -6.300 6.227 1.00 96.94 83 ILE A N 1
ATOM 645 C CA . ILE A 1 83 ? -0.435 -6.162 5.903 1.00 96.94 83 ILE A CA 1
ATOM 646 C C . ILE A 1 83 ? -0.320 -5.017 4.898 1.00 96.94 83 ILE A C 1
ATOM 648 O O . ILE A 1 83 ? -0.868 -5.097 3.799 1.00 96.94 83 ILE A O 1
ATOM 652 N N . LEU A 1 84 ? 0.331 -3.935 5.308 1.00 95.56 84 LEU A N 1
ATOM 653 C CA . LEU A 1 84 ? 0.262 -2.625 4.673 1.00 95.56 84 LEU A CA 1
ATOM 654 C C . LEU A 1 84 ? 1.641 -2.222 4.125 1.00 95.56 84 LEU A C 1
ATOM 656 O O . LEU A 1 84 ? 2.609 -2.210 4.885 1.00 95.56 84 LEU A O 1
ATOM 660 N N . PRO A 1 85 ? 1.771 -1.906 2.824 1.00 94.62 85 PRO A N 1
ATOM 661 C CA . PRO A 1 85 ? 3.046 -1.484 2.255 1.00 94.62 85 PRO A CA 1
ATOM 662 C C . PRO A 1 85 ? 3.335 -0.013 2.574 1.00 94.62 85 PRO A C 1
ATOM 664 O O . PRO A 1 85 ? 2.436 0.832 2.539 1.00 94.62 85 PRO A O 1
ATOM 667 N N . VAL A 1 86 ? 4.598 0.331 2.808 1.00 91.50 86 VAL A N 1
ATOM 668 C CA . VAL A 1 86 ? 5.014 1.732 2.973 1.00 91.50 86 VAL A CA 1
ATOM 669 C C . VAL A 1 86 ? 5.433 2.295 1.616 1.00 91.50 86 VAL A C 1
ATOM 671 O O . VAL A 1 86 ? 6.607 2.456 1.300 1.00 91.50 86 VAL A O 1
ATOM 674 N N . GLY A 1 87 ? 4.426 2.550 0.776 1.00 83.00 87 GLY A N 1
ATOM 675 C CA . GLY A 1 87 ? 4.586 3.056 -0.587 1.00 83.00 87 GLY A CA 1
ATOM 676 C C . GLY A 1 87 ? 3.797 2.228 -1.610 1.00 83.00 87 GLY A C 1
ATOM 677 O O . GLY A 1 87 ? 4.011 1.019 -1.692 1.00 83.00 87 GLY A O 1
ATOM 678 N N . PRO A 1 88 ? 2.915 2.844 -2.422 1.00 85.56 88 PRO A N 1
ATOM 679 C CA . PRO A 1 88 ? 2.512 4.259 -2.422 1.00 85.56 88 PRO A CA 1
ATOM 680 C C . PRO A 1 88 ? 1.717 4.661 -1.162 1.00 85.56 88 PRO A C 1
ATOM 682 O O . PRO A 1 88 ? 0.934 3.883 -0.632 1.00 85.56 88 PRO A O 1
ATOM 685 N N . MET A 1 89 ? 1.916 5.896 -0.680 1.00 94.75 89 MET A N 1
ATOM 686 C CA . MET A 1 89 ? 1.367 6.363 0.610 1.00 94.75 89 MET A CA 1
ATOM 687 C C . MET A 1 89 ? 0.027 7.108 0.503 1.00 94.75 89 MET A C 1
ATOM 689 O O . MET A 1 89 ? -0.662 7.282 1.509 1.00 94.75 89 MET A O 1
ATOM 693 N N . GLY A 1 90 ? -0.356 7.579 -0.688 1.00 96.31 90 GLY A N 1
ATOM 694 C CA . GLY A 1 90 ? -1.518 8.460 -0.860 1.00 96.31 90 GLY A CA 1
ATOM 695 C C . GLY A 1 90 ? -2.849 7.804 -0.481 1.00 96.31 90 GLY A C 1
ATOM 696 O O . GLY A 1 90 ? -3.755 8.482 0.016 1.00 96.31 90 GLY A O 1
ATOM 697 N N . MET A 1 91 ? -2.942 6.478 -0.612 1.00 97.62 91 MET A N 1
ATOM 698 C CA . MET A 1 91 ? -4.117 5.697 -0.221 1.00 97.62 91 MET A CA 1
ATOM 699 C C . MET A 1 91 ? -4.500 5.823 1.258 1.00 97.62 91 MET A C 1
ATOM 701 O O . MET A 1 91 ? -5.686 5.792 1.591 1.00 97.62 91 MET A O 1
ATOM 705 N N . TYR A 1 92 ? -3.531 6.034 2.154 1.00 98.00 92 TYR A N 1
ATOM 706 C CA . TYR A 1 92 ? -3.799 6.110 3.592 1.00 98.00 92 TYR A CA 1
ATOM 707 C C . TYR A 1 92 ? -4.599 7.349 3.976 1.00 98.00 92 TYR A C 1
ATOM 709 O O . TYR A 1 92 ? -5.487 7.263 4.823 1.00 98.00 92 TYR A O 1
ATOM 717 N N . ARG A 1 93 ? -4.383 8.472 3.280 1.00 97.81 93 ARG A N 1
ATOM 718 C CA . ARG A 1 93 ? -5.199 9.681 3.453 1.00 97.81 93 ARG A CA 1
ATOM 719 C C . ARG A 1 93 ? -6.681 9.382 3.219 1.00 97.81 93 ARG A C 1
ATOM 721 O O . ARG A 1 93 ? -7.531 9.828 3.987 1.00 97.81 93 ARG A O 1
ATOM 728 N N . TRP A 1 94 ? -6.987 8.633 2.161 1.00 98.38 94 TRP A N 1
ATOM 729 C CA . TRP A 1 94 ? -8.358 8.275 1.802 1.00 98.38 94 TRP A CA 1
ATOM 730 C C . TRP A 1 94 ? -8.946 7.220 2.734 1.00 98.38 94 TRP A C 1
ATOM 732 O O . TRP A 1 94 ? -10.096 7.361 3.143 1.00 98.38 94 TRP A O 1
ATOM 742 N N . ALA A 1 95 ? -8.158 6.222 3.141 1.00 98.31 95 ALA A N 1
ATOM 743 C CA . ALA A 1 95 ? -8.590 5.250 4.141 1.00 98.31 95 ALA A CA 1
ATOM 744 C C . ALA A 1 95 ? -8.987 5.937 5.460 1.00 98.31 95 ALA A C 1
ATOM 746 O O . ALA A 1 95 ? -10.082 5.699 5.966 1.00 98.31 95 ALA A O 1
ATOM 747 N N . VAL A 1 96 ? -8.151 6.851 5.972 1.00 98.25 96 VAL A N 1
ATOM 748 C CA . VAL A 1 96 ? -8.453 7.653 7.173 1.00 98.25 96 VAL A CA 1
ATOM 749 C C . VAL A 1 96 ? -9.721 8.478 6.976 1.00 98.25 96 VAL A C 1
ATOM 751 O O . VAL A 1 96 ? -10.580 8.487 7.856 1.00 98.25 96 VAL A O 1
ATOM 754 N N . TYR A 1 97 ? -9.853 9.154 5.829 1.00 98.50 97 TYR A N 1
ATOM 755 C CA . TYR A 1 97 ? -11.035 9.957 5.518 1.00 98.50 97 TYR A CA 1
ATOM 756 C C . TYR A 1 97 ? -12.322 9.124 5.593 1.00 98.50 97 TYR A C 1
ATOM 758 O O . TYR A 1 97 ? -13.224 9.482 6.345 1.00 98.50 97 TYR A O 1
ATOM 766 N N . PHE A 1 98 ? -12.392 7.989 4.890 1.00 98.69 98 PHE A N 1
ATOM 767 C CA . PHE A 1 98 ? -13.593 7.147 4.873 1.00 98.69 98 PHE A CA 1
ATOM 768 C C . PHE A 1 98 ? -13.884 6.493 6.226 1.00 98.69 98 PHE A C 1
ATOM 770 O O . PHE A 1 98 ? -15.037 6.461 6.647 1.00 98.69 98 PHE A O 1
ATOM 777 N N . ILE A 1 99 ? -12.859 6.007 6.935 1.00 98.31 99 ILE A N 1
ATOM 778 C CA . ILE A 1 99 ? -13.033 5.408 8.269 1.00 98.31 99 ILE A CA 1
ATOM 779 C C . ILE A 1 99 ? -13.658 6.420 9.236 1.00 98.31 99 ILE A C 1
ATOM 781 O O . ILE A 1 99 ? -14.614 6.083 9.940 1.00 98.31 99 ILE A O 1
ATOM 785 N N . LYS A 1 100 ? -13.165 7.666 9.228 1.00 97.75 100 LYS A N 1
ATOM 786 C CA . LYS A 1 100 ? -13.697 8.746 10.067 1.00 97.75 100 LYS A CA 1
ATOM 787 C C . LYS A 1 100 ? -15.091 9.182 9.646 1.00 97.75 100 LYS A C 1
ATOM 789 O O . LYS A 1 100 ? -15.967 9.276 10.499 1.00 97.75 100 LYS A O 1
ATOM 794 N N . GLU A 1 101 ? -15.300 9.413 8.353 1.00 98.19 101 GLU A N 1
ATOM 795 C CA . GLU A 1 101 ? -16.596 9.830 7.810 1.00 98.19 101 GLU A CA 1
ATOM 796 C C . GLU A 1 101 ? -17.699 8.814 8.138 1.00 98.19 101 GLU A C 1
ATOM 798 O O . GLU A 1 101 ? -18.833 9.177 8.435 1.00 98.19 101 GLU A O 1
ATOM 803 N N . TRP A 1 102 ? -17.366 7.522 8.145 1.00 97.75 102 TRP A N 1
ATOM 804 C CA . TRP A 1 102 ? -18.311 6.452 8.466 1.00 97.75 102 TRP A CA 1
ATOM 805 C C . TRP A 1 102 ? -18.416 6.138 9.964 1.00 97.75 102 TRP A C 1
ATOM 807 O O . TRP A 1 102 ? -19.165 5.230 10.334 1.00 97.75 102 TRP A O 1
ATOM 817 N N . GLY A 1 103 ? -17.679 6.846 10.827 1.00 96.38 103 GLY A N 1
ATOM 818 C CA . GLY A 1 103 ? -17.699 6.642 12.277 1.00 96.38 103 GLY A CA 1
ATOM 819 C C . GLY A 1 103 ? -17.297 5.226 12.702 1.00 96.38 103 GLY A C 1
ATOM 820 O O . GLY A 1 103 ? -17.873 4.670 13.640 1.00 96.38 103 GLY A O 1
ATOM 821 N N . LEU A 1 104 ? -16.360 4.601 11.984 1.00 95.81 104 LEU A N 1
ATOM 822 C CA . LEU A 1 104 ? -15.901 3.248 12.289 1.00 95.81 104 LEU A CA 1
ATOM 823 C C . LEU A 1 104 ? -14.801 3.290 13.350 1.00 95.81 104 LEU A C 1
ATOM 825 O O . LEU A 1 104 ? -13.783 3.944 13.147 1.00 95.81 104 LEU A O 1
ATOM 829 N N . ASP A 1 105 ? -14.963 2.535 14.442 1.00 92.62 105 ASP A N 1
ATOM 830 C CA . ASP A 1 105 ? -13.830 2.238 15.325 1.00 92.62 105 ASP A CA 1
ATOM 831 C C . ASP A 1 105 ? -13.023 1.043 14.791 1.00 92.62 105 ASP A C 1
ATOM 833 O O . ASP A 1 105 ? -13.581 0.094 14.222 1.00 92.62 105 ASP A O 1
ATOM 837 N N . CYS A 1 106 ? -11.703 1.113 14.966 1.00 96.06 106 CYS A N 1
ATOM 838 C CA . CYS A 1 106 ? -10.736 0.152 14.435 1.00 96.06 106 CYS A CA 1
ATOM 839 C C . CYS A 1 106 ? -10.252 -0.860 15.487 1.00 96.06 106 CYS A C 1
ATOM 841 O O . CYS A 1 106 ? -9.237 -1.515 15.274 1.00 96.06 106 CYS A O 1
ATOM 843 N N . ARG A 1 107 ? -10.958 -1.035 16.615 1.00 95.44 107 ARG A N 1
ATOM 844 C CA . ARG A 1 107 ? -10.498 -1.900 17.725 1.00 95.44 107 ARG A CA 1
ATOM 845 C C . ARG A 1 107 ? -10.363 -3.379 17.351 1.00 95.44 107 ARG A C 1
ATOM 847 O O . ARG A 1 107 ? -9.656 -4.116 18.027 1.00 95.44 107 ARG A O 1
ATOM 854 N N . HIS A 1 108 ? -11.054 -3.825 16.301 1.00 96.81 108 HIS A N 1
ATOM 855 C CA . HIS A 1 108 ? -10.965 -5.188 15.761 1.00 96.81 108 HIS A CA 1
ATOM 856 C C . HIS A 1 108 ? -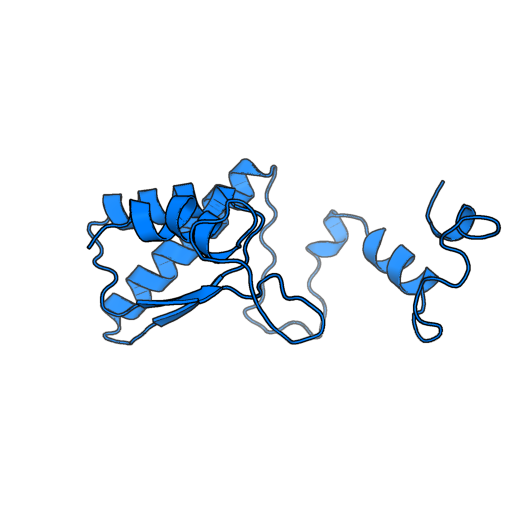9.888 -5.343 14.676 1.00 96.81 108 HIS A C 1
ATOM 858 O O . HIS A 1 108 ? -9.788 -6.418 14.081 1.00 96.81 108 HIS A O 1
ATOM 864 N N . VAL A 1 109 ? -9.132 -4.285 14.371 1.00 97.19 109 VAL A N 1
ATOM 865 C CA . VAL A 1 109 ? -8.146 -4.248 13.288 1.00 97.19 109 VAL A CA 1
ATOM 866 C C . VAL A 1 109 ? -6.733 -4.335 13.862 1.00 97.19 109 VAL A C 1
ATOM 868 O O . VAL A 1 109 ? -6.367 -3.588 14.764 1.00 97.19 109 VAL A O 1
ATOM 871 N N . HIS A 1 110 ? -5.918 -5.217 13.292 1.00 96.81 110 HIS A N 1
ATOM 872 C CA . HIS A 1 110 ? -4.497 -5.363 13.587 1.00 96.81 110 HIS A CA 1
ATOM 873 C C . HIS A 1 110 ? -3.692 -5.067 12.319 1.00 96.81 110 HIS A C 1
ATOM 875 O O . HIS A 1 110 ? -3.841 -5.765 11.315 1.00 96.81 110 HIS A O 1
ATOM 881 N N . GLY A 1 111 ? -2.871 -4.018 12.349 1.00 94.81 111 GLY A N 1
ATOM 882 C CA . GLY A 1 111 ? -2.031 -3.608 11.225 1.00 94.81 111 GLY A CA 1
ATOM 883 C C . GLY A 1 111 ? -0.581 -4.056 11.391 1.00 94.81 111 GLY A C 1
ATOM 884 O O . GLY A 1 111 ? -0.028 -3.973 12.484 1.00 94.81 111 GLY A O 1
ATOM 885 N N . PHE A 1 112 ? 0.028 -4.499 10.295 1.00 94.94 112 PHE A N 1
ATOM 886 C CA . PHE A 1 112 ? 1.452 -4.798 10.177 1.00 94.94 112 PHE A CA 1
ATOM 887 C C . PHE A 1 112 ? 2.004 -4.084 8.950 1.00 94.94 112 PHE A C 1
ATOM 889 O O . PHE A 1 112 ? 1.347 -4.063 7.908 1.00 94.94 112 PHE A O 1
ATOM 896 N N . ASN A 1 113 ? 3.216 -3.546 9.043 1.00 94.19 113 ASN A N 1
ATOM 897 C CA . ASN A 1 113 ? 3.936 -3.128 7.845 1.00 94.19 113 ASN A CA 1
ATOM 898 C C . ASN A 1 113 ? 4.401 -4.376 7.079 1.00 94.19 113 ASN A C 1
ATOM 900 O O . ASN A 1 113 ? 4.747 -5.388 7.691 1.00 94.19 113 ASN A O 1
ATOM 904 N N . MET A 1 114 ? 4.362 -4.323 5.747 1.00 94.62 114 MET A N 1
ATOM 905 C CA . MET A 1 114 ? 4.793 -5.431 4.884 1.00 94.62 114 MET A CA 1
ATOM 906 C C . MET A 1 114 ? 6.297 -5.713 5.008 1.00 94.62 114 MET A C 1
ATOM 908 O O . MET A 1 114 ? 6.719 -6.864 4.912 1.00 94.62 114 MET A O 1
ATOM 912 N N . ASP A 1 115 ? 7.078 -4.665 5.233 1.00 93.56 115 ASP A N 1
ATOM 913 C CA . ASP A 1 115 ? 8.531 -4.658 5.320 1.00 93.56 115 ASP A CA 1
ATOM 914 C C . ASP A 1 115 ? 9.025 -3.540 6.261 1.00 93.56 115 ASP A C 1
ATOM 916 O O . ASP A 1 115 ? 8.236 -2.740 6.772 1.00 93.56 115 ASP A O 1
ATOM 920 N N . GLU A 1 116 ? 10.333 -3.525 6.536 1.00 95.06 116 GLU A N 1
ATOM 921 C CA . GLU A 1 116 ? 11.057 -2.479 7.273 1.00 95.06 116 GLU A CA 1
ATOM 922 C C . GLU A 1 116 ? 12.540 -2.515 6.869 1.00 95.06 116 GLU A C 1
ATOM 924 O O . GLU A 1 116 ? 13.064 -3.571 6.493 1.00 95.06 116 GLU A O 1
ATOM 929 N N . TRP A 1 117 ? 13.231 -1.378 6.961 1.00 92.62 117 TRP A N 1
ATOM 930 C CA . TRP A 1 117 ? 14.679 -1.342 6.777 1.00 92.62 117 TRP A CA 1
ATOM 931 C C . TRP A 1 117 ? 15.396 -2.000 7.950 1.00 92.62 117 TRP A C 1
ATOM 933 O O . TRP A 1 117 ? 15.163 -1.653 9.109 1.00 92.62 117 TRP A O 1
ATOM 943 N N . SER A 1 118 ? 16.344 -2.882 7.643 1.00 95.44 118 SER A N 1
ATOM 944 C CA . SER A 1 118 ? 17.265 -3.424 8.635 1.00 95.44 118 SER A CA 1
ATOM 945 C C . SER A 1 118 ? 18.700 -3.444 8.131 1.00 95.44 118 SER A C 1
ATOM 947 O O . SER A 1 118 ? 18.957 -3.560 6.930 1.00 95.44 118 SER A O 1
ATOM 949 N N . ASP A 1 119 ? 19.646 -3.376 9.062 1.00 94.62 119 ASP A N 1
ATOM 950 C CA . ASP A 1 119 ? 21.035 -3.720 8.771 1.00 94.62 119 ASP A CA 1
ATOM 951 C C . ASP A 1 119 ? 21.229 -5.241 8.607 1.00 94.62 119 ASP A C 1
ATOM 953 O O . ASP A 1 119 ? 20.280 -6.031 8.675 1.00 94.62 119 ASP A O 1
ATOM 957 N N . ALA A 1 120 ? 22.475 -5.657 8.365 1.00 95.75 120 ALA A N 1
ATOM 958 C CA . ALA A 1 120 ? 22.833 -7.061 8.165 1.00 95.75 120 ALA A CA 1
ATOM 959 C C . ALA A 1 120 ? 22.608 -7.931 9.418 1.00 95.75 120 ALA A C 1
ATOM 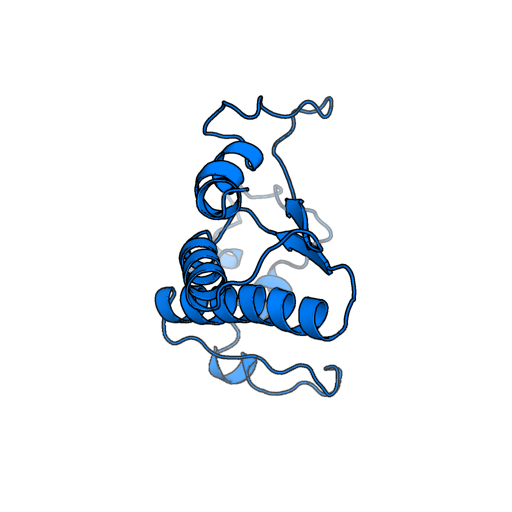961 O O . ALA A 1 120 ? 22.507 -9.153 9.304 1.00 95.75 120 ALA A O 1
ATOM 962 N N . GLU A 1 121 ? 22.504 -7.319 10.599 1.00 96.62 121 GLU A N 1
ATOM 963 C CA . GLU A 1 121 ? 22.217 -7.987 11.868 1.00 96.62 121 GLU A CA 1
ATOM 964 C C . GLU A 1 121 ? 20.714 -8.014 12.196 1.00 96.62 121 GLU A C 1
ATOM 966 O O . GLU A 1 121 ? 20.320 -8.545 13.236 1.00 96.62 121 GLU A O 1
ATOM 971 N N . GLY A 1 122 ? 19.866 -7.464 11.320 1.00 94.69 122 GLY A N 1
ATOM 972 C CA . GLY A 1 122 ? 18.416 -7.420 11.499 1.00 94.69 122 GLY A CA 1
ATOM 973 C C . GLY A 1 122 ? 17.938 -6.319 12.448 1.00 94.69 122 GLY A C 1
ATOM 974 O O . GLY A 1 122 ? 16.804 -6.377 12.922 1.00 94.69 122 GLY A O 1
ATOM 975 N N . ARG A 1 123 ? 18.772 -5.317 12.753 1.00 96.19 123 ARG A N 1
ATOM 976 C CA . ARG A 1 123 ? 18.367 -4.164 13.568 1.00 96.19 123 ARG A CA 1
ATOM 977 C C . ARG A 1 123 ? 17.672 -3.139 12.685 1.00 96.19 123 ARG A C 1
ATOM 979 O O . ARG A 1 123 ? 18.222 -2.726 11.665 1.00 96.19 123 ARG A O 1
ATOM 986 N N . THR A 1 124 ? 16.479 -2.723 13.091 1.00 95.81 124 THR A N 1
ATOM 987 C CA . THR A 1 124 ? 15.693 -1.703 12.392 1.00 95.81 124 THR A CA 1
ATOM 988 C C . THR A 1 124 ? 16.004 -0.303 12.909 1.00 95.81 124 THR A C 1
ATOM 990 O O . THR A 1 124 ? 16.573 -0.128 13.993 1.00 95.81 124 THR A O 1
ATOM 993 N N . LEU A 1 125 ? 15.609 0.711 12.140 1.00 95.31 125 LEU A N 1
ATOM 994 C CA . LEU A 1 125 ? 15.659 2.097 12.597 1.00 95.31 125 LEU A CA 1
ATOM 995 C C . LEU A 1 125 ? 14.726 2.314 13.808 1.00 95.31 125 LEU A C 1
ATOM 997 O O . LEU A 1 125 ? 13.693 1.645 13.918 1.00 95.31 125 LEU A O 1
ATOM 1001 N N . PRO A 1 126 ? 15.056 3.249 14.721 1.00 95.69 126 PRO A N 1
ATOM 1002 C CA . PRO A 1 126 ? 14.134 3.662 15.771 1.00 95.69 126 PRO A CA 1
ATOM 1003 C C . PRO A 1 126 ? 12.823 4.219 15.183 1.00 95.69 126 PRO A C 1
ATOM 1005 O O . PRO A 1 126 ? 12.878 4.923 14.176 1.00 95.69 126 PRO A O 1
ATOM 1008 N N . PRO A 1 127 ? 11.663 4.037 15.844 1.00 94.25 127 PRO A N 1
ATOM 1009 C CA . PRO A 1 127 ? 10.372 4.539 15.350 1.00 94.25 127 PRO A CA 1
ATOM 1010 C C . PRO A 1 127 ? 10.295 6.059 15.177 1.00 94.25 127 PRO A C 1
ATOM 1012 O O . PRO A 1 127 ? 9.423 6.560 14.484 1.00 94.25 127 PRO A O 1
ATOM 1015 N N . THR A 1 128 ? 11.183 6.809 15.830 1.00 96.06 128 THR A N 1
ATOM 1016 C CA . THR A 1 128 ? 11.265 8.273 15.725 1.00 96.06 128 THR A CA 1
ATOM 1017 C C . THR A 1 128 ? 12.099 8.747 14.537 1.00 96.06 128 THR A C 1
ATOM 1019 O O . THR A 1 128 ? 12.172 9.950 14.292 1.00 96.06 128 THR A O 1
ATOM 1022 N N . ASP A 1 129 ? 12.788 7.837 13.847 1.00 96.56 129 ASP A N 1
ATOM 1023 C CA . ASP A 1 129 ? 13.593 8.159 12.677 1.00 96.56 129 ASP A CA 1
ATOM 1024 C C . ASP A 1 129 ? 12.694 8.306 11.445 1.00 96.56 129 ASP A C 1
ATOM 1026 O O . ASP A 1 129 ? 11.925 7.405 11.115 1.00 96.56 129 ASP A O 1
ATOM 1030 N N . SER A 1 130 ? 12.814 9.425 10.726 1.00 95.19 130 SER A N 1
ATOM 1031 C CA . SER A 1 130 ? 12.013 9.689 9.525 1.00 95.19 130 SER A CA 1
ATOM 1032 C C . SER A 1 130 ? 12.225 8.687 8.385 1.00 95.19 130 SER A C 1
ATOM 1034 O O . SER A 1 130 ? 11.403 8.632 7.472 1.00 95.19 130 SER A O 1
ATOM 1036 N N . GLY A 1 131 ? 13.322 7.924 8.411 1.00 93.50 131 GLY A N 1
ATOM 1037 C CA . GLY A 1 131 ? 13.590 6.847 7.463 1.00 93.50 131 GLY A CA 1
ATOM 1038 C C . GLY A 1 131 ? 12.887 5.527 7.796 1.00 93.50 131 GLY A C 1
ATOM 1039 O O . GLY A 1 131 ? 12.820 4.662 6.925 1.00 93.50 131 GLY A O 1
ATOM 1040 N N . ALA A 1 132 ? 12.368 5.359 9.018 1.00 96.06 132 ALA A N 1
ATOM 1041 C CA . ALA A 1 132 ? 11.674 4.143 9.429 1.00 96.06 132 ALA A CA 1
ATOM 1042 C C . ALA A 1 132 ? 10.282 4.053 8.790 1.00 96.06 132 ALA A C 1
ATOM 1044 O O . ALA A 1 132 ? 9.515 5.023 8.754 1.00 96.06 132 ALA A O 1
ATOM 1045 N N . PHE A 1 133 ? 9.903 2.862 8.343 1.00 96.12 133 PHE A N 1
ATOM 1046 C CA . PHE A 1 133 ? 8.565 2.617 7.812 1.00 96.12 133 PHE A CA 1
ATOM 1047 C C . PHE A 1 133 ? 7.500 2.696 8.901 1.00 96.12 133 PHE A C 1
ATOM 1049 O O . PHE A 1 133 ? 6.392 3.180 8.647 1.00 96.12 133 PHE A O 1
ATOM 1056 N N . GLN A 1 134 ? 7.842 2.313 10.133 1.00 95.75 134 GLN A N 1
ATOM 1057 C CA . GLN A 1 134 ? 6.993 2.583 11.290 1.00 95.75 134 GLN A CA 1
ATOM 1058 C C . GLN A 1 134 ? 6.669 4.079 11.428 1.00 95.75 134 GLN A C 1
ATOM 1060 O O . GLN A 1 134 ? 5.490 4.428 11.509 1.00 95.75 134 GLN A O 1
ATOM 1065 N N . TYR A 1 135 ? 7.675 4.961 11.366 1.00 96.56 135 TYR A N 1
ATOM 1066 C CA . TYR A 1 135 ? 7.467 6.411 11.452 1.00 96.56 135 TYR A CA 1
ATOM 1067 C C . TYR A 1 135 ? 6.491 6.894 10.375 1.00 96.56 135 TYR A C 1
ATOM 1069 O O . TYR A 1 135 ? 5.502 7.567 10.669 1.00 96.56 135 TYR A O 1
ATOM 1077 N N . ALA A 1 136 ? 6.730 6.511 9.117 1.00 96.50 136 ALA A N 1
ATOM 1078 C CA . ALA A 1 136 ? 5.897 6.927 7.992 1.00 96.50 136 ALA A CA 1
ATOM 1079 C C . ALA A 1 136 ? 4.424 6.516 8.169 1.00 96.50 136 ALA A C 1
ATOM 1081 O O . ALA A 1 136 ? 3.518 7.314 7.916 1.00 96.50 136 ALA A O 1
ATOM 1082 N N . MET A 1 137 ? 4.177 5.293 8.638 1.00 96.88 137 MET A N 1
ATOM 1083 C CA . MET A 1 137 ? 2.826 4.769 8.848 1.00 96.88 137 MET A CA 1
ATOM 1084 C C . MET A 1 137 ? 2.128 5.378 10.063 1.00 96.88 137 MET A C 1
ATOM 1086 O O . MET A 1 137 ? 0.922 5.631 10.009 1.00 96.88 137 MET A O 1
ATOM 1090 N N . GLU A 1 138 ? 2.863 5.668 11.137 1.00 95.81 138 GLU A N 1
ATOM 1091 C CA . GLU A 1 138 ? 2.335 6.399 12.290 1.00 95.81 138 GLU A CA 1
ATOM 1092 C C . GLU A 1 138 ? 1.879 7.808 11.898 1.00 95.81 138 GLU A C 1
ATOM 1094 O O . GLU A 1 138 ? 0.804 8.234 12.312 1.00 95.81 138 GLU A O 1
ATOM 1099 N N . GLN A 1 139 ? 2.628 8.505 11.039 1.00 96.19 139 GLN A N 1
ATOM 1100 C CA . GLN A 1 139 ? 2.245 9.842 10.575 1.00 96.19 139 GLN A CA 1
ATOM 1101 C C . GLN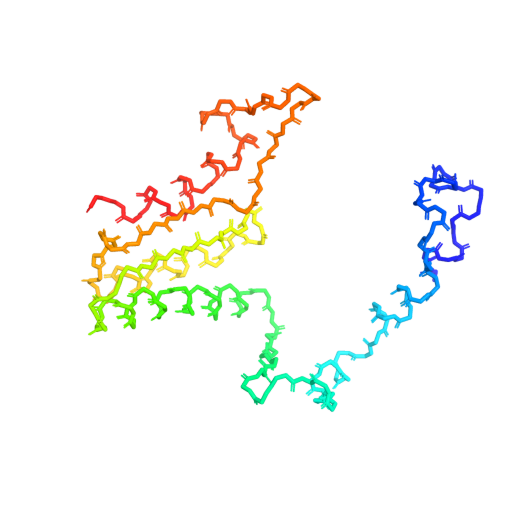 A 1 139 ? 1.105 9.822 9.545 1.00 96.19 139 GLN A C 1
ATOM 1103 O O . GLN A 1 139 ? 0.230 10.687 9.575 1.00 96.19 139 GLN A O 1
ATOM 1108 N N . ALA A 1 140 ? 1.108 8.862 8.616 1.00 96.19 140 ALA A N 1
ATOM 1109 C CA . ALA A 1 140 ? 0.185 8.860 7.479 1.00 96.19 140 ALA A CA 1
ATOM 1110 C C . ALA A 1 140 ? -1.140 8.130 7.741 1.00 96.19 140 ALA A C 1
ATOM 1112 O O . ALA A 1 140 ? -2.154 8.481 7.131 1.00 96.19 140 ALA A O 1
ATOM 1113 N N . PHE A 1 141 ? -1.140 7.111 8.606 1.00 96.12 141 PHE A N 1
ATOM 1114 C CA . PHE A 1 141 ? -2.283 6.220 8.796 1.00 96.12 141 PHE A CA 1
ATOM 1115 C C . PHE A 1 141 ? -2.681 6.078 10.265 1.00 96.12 141 PHE A C 1
ATOM 1117 O O . PHE A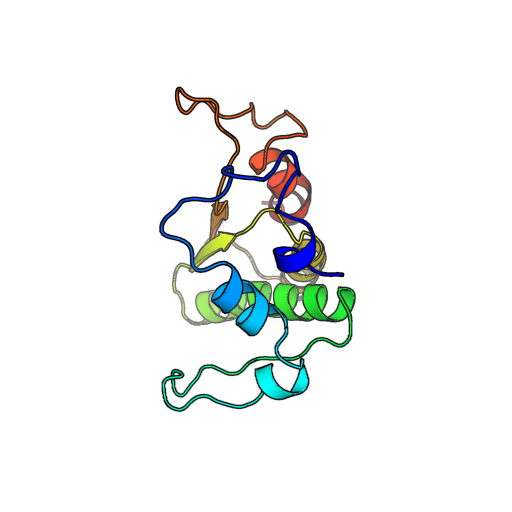 1 141 ? -3.745 6.562 10.642 1.00 96.12 141 PHE A O 1
ATOM 1124 N N . TYR A 1 142 ? -1.841 5.464 11.106 1.00 95.19 142 TYR A N 1
ATOM 1125 C CA . TYR A 1 142 ? -2.242 5.072 12.463 1.00 95.19 142 TYR A CA 1
ATOM 1126 C C . TYR A 1 142 ? -2.506 6.272 13.382 1.00 95.19 142 TYR A C 1
ATOM 1128 O O . TYR A 1 142 ? -3.568 6.347 13.992 1.00 95.19 142 TYR A O 1
ATOM 1136 N N . GLY A 1 143 ? -1.595 7.247 13.441 1.00 95.31 143 GLY A N 1
ATOM 1137 C CA . GLY A 1 143 ? -1.763 8.453 14.254 1.00 95.31 143 GLY A CA 1
ATOM 1138 C C . GLY A 1 143 ? -3.003 9.264 13.865 1.00 95.31 143 GLY A C 1
ATOM 1139 O O . GLY A 1 143 ? -3.794 9.614 14.742 1.00 95.31 143 GLY A O 1
ATOM 1140 N N . PRO A 1 144 ? -3.247 9.521 12.564 1.00 96.38 144 PRO A N 1
ATOM 1141 C CA . PRO A 1 144 ? -4.472 10.169 12.122 1.00 96.38 144 PRO A CA 1
ATOM 1142 C C . PRO A 1 144 ? -5.763 9.440 12.494 1.00 96.38 144 PRO A C 1
ATOM 1144 O O . PRO A 1 144 ? -6.771 10.127 12.639 1.00 96.38 144 PRO A O 1
ATOM 1147 N N . LEU A 1 145 ? -5.785 8.110 12.638 1.00 94.12 145 LEU A N 1
ATOM 1148 C CA . LEU A 1 145 ? -6.990 7.388 13.075 1.00 94.12 145 LEU A CA 1
ATOM 1149 C C . LEU A 1 145 ? -7.362 7.706 14.531 1.00 94.12 145 LEU A C 1
ATOM 1151 O O . LEU A 1 145 ? -8.552 7.780 14.828 1.00 94.12 145 LEU A O 1
ATOM 1155 N N . GLY A 1 146 ? -6.373 7.995 15.380 1.00 87.56 146 GLY A N 1
ATOM 1156 C CA . GLY A 1 146 ? -6.572 8.255 16.806 1.00 87.56 146 GLY A CA 1
ATOM 1157 C C . GLY A 1 146 ? -6.767 6.976 17.627 1.00 87.56 146 GLY A C 1
ATOM 1158 O O . GLY A 1 146 ? -6.446 5.880 17.165 1.00 87.56 146 GLY A O 1
ATOM 1159 N N . GLU A 1 147 ? -7.263 7.149 18.854 1.00 71.25 147 GLU A N 1
ATOM 1160 C CA . GLU A 1 147 ? -7.613 6.064 19.789 1.00 71.25 147 GLU A CA 1
ATOM 1161 C C . GLU A 1 147 ? -9.042 5.539 19.582 1.00 71.25 147 GLU A C 1
ATOM 1163 O O . GLU A 1 147 ? -9.959 6.367 19.362 1.00 71.25 147 GLU A O 1
#